Protein AF-A0A9Q1HG10-F1 (afdb_monomer_lite)

Foldseek 3Di:
DPPDDAFEFQAVDAPLLLLLVCVLVPHPADKGKDPQQPDDFDDDAHQWYPWADPSPDNDSVVTDTDRDDPDDSSRTTFMFGDPPPPVPDDDDDDDDDPVRTDRD

Structure (mmCIF, N/CA/C/O backbone):
data_AF-A0A9Q1HG10-F1
#
_entry.id   AF-A0A9Q1HG10-F1
#
loop_
_atom_site.group_PDB
_atom_site.id
_atom_site.type_symbol
_atom_site.label_atom_id
_atom_site.label_alt_id
_atom_site.label_comp_id
_atom_site.label_asym_id
_atom_site.label_entity_id
_atom_site.label_seq_id
_atom_site.pdbx_PDB_ins_code
_atom_site.Cartn_x
_atom_site.Cartn_y
_atom_site.Cartn_z
_atom_site.occupancy
_atom_site.B_iso_or_equiv
_atom_site.auth_seq_id
_atom_site.auth_comp_id
_atom_site.auth_asym_id
_atom_site.auth_atom_id
_atom_site.pdbx_PDB_model_num
ATOM 1 N N . MET A 1 1 ? 1.451 5.868 -14.345 1.00 57.09 1 MET A N 1
ATOM 2 C CA . MET A 1 1 ? 0.916 4.492 -14.390 1.00 57.09 1 MET A CA 1
ATOM 3 C C . MET A 1 1 ? 0.410 4.258 -15.800 1.00 57.09 1 MET A C 1
ATOM 5 O O . MET A 1 1 ? -0.628 4.794 -16.165 1.00 57.09 1 MET A O 1
ATOM 9 N N . ASP A 1 2 ? 1.169 3.532 -16.616 1.00 64.00 2 ASP A N 1
ATOM 10 C CA . ASP A 1 2 ? 0.958 3.460 -18.072 1.00 64.00 2 ASP A CA 1
ATOM 11 C C . ASP A 1 2 ? -0.098 2.415 -18.481 1.00 64.00 2 ASP A C 1
ATOM 13 O O . ASP A 1 2 ? 0.039 1.732 -19.490 1.00 64.00 2 ASP A O 1
ATOM 17 N N . GLY A 1 3 ? -1.147 2.255 -17.666 1.00 73.31 3 GLY A N 1
ATOM 18 C CA . GLY A 1 3 ? -2.228 1.290 -17.898 1.00 73.31 3 GLY A CA 1
ATOM 19 C C . GLY A 1 3 ? -1.886 -0.173 -17.582 1.00 73.31 3 GLY A C 1
ATOM 20 O O . GLY A 1 3 ? -2.707 -1.047 -17.846 1.00 73.31 3 GLY A O 1
ATOM 21 N N . TYR A 1 4 ? -0.711 -0.449 -17.010 1.00 78.00 4 TYR A N 1
ATOM 22 C CA . TYR A 1 4 ? -0.311 -1.784 -16.554 1.00 78.00 4 TYR A CA 1
ATOM 23 C C . TYR A 1 4 ? -0.576 -1.974 -15.059 1.00 78.00 4 TYR A C 1
ATOM 25 O O . TYR A 1 4 ? -0.291 -1.078 -14.261 1.00 78.00 4 TYR A O 1
ATOM 33 N N . TRP A 1 5 ? -1.038 -3.169 -14.686 1.00 82.50 5 TRP A N 1
ATOM 34 C CA . TRP A 1 5 ? -1.029 -3.636 -13.297 1.00 82.50 5 TRP A CA 1
ATOM 35 C C . TRP A 1 5 ? 0.405 -3.706 -12.760 1.00 82.50 5 TRP A C 1
ATOM 37 O O . TRP A 1 5 ? 1.344 -3.936 -13.525 1.00 82.50 5 TRP A O 1
ATOM 47 N N . GLY A 1 6 ? 0.573 -3.477 -11.462 1.00 87.94 6 GLY A N 1
ATOM 48 C CA . GLY A 1 6 ? 1.868 -3.494 -10.792 1.00 87.94 6 GLY A CA 1
ATOM 49 C C . GLY A 1 6 ? 1.717 -3.262 -9.297 1.00 87.94 6 GLY A C 1
ATOM 50 O O . GLY A 1 6 ? 0.669 -2.785 -8.871 1.00 87.94 6 GLY A O 1
ATOM 51 N N . THR A 1 7 ? 2.771 -3.569 -8.547 1.00 91.94 7 THR A N 1
ATOM 52 C CA . THR A 1 7 ? 2.716 -3.696 -7.091 1.00 91.94 7 THR A CA 1
ATOM 53 C C . THR A 1 7 ? 3.109 -2.427 -6.341 1.00 91.94 7 THR A C 1
ATOM 55 O O . THR A 1 7 ? 3.524 -1.420 -6.930 1.00 91.94 7 THR A O 1
ATOM 58 N N . ILE A 1 8 ? 2.962 -2.468 -5.017 1.00 92.94 8 ILE A N 1
ATOM 59 C CA . ILE A 1 8 ? 3.345 -1.403 -4.085 1.00 92.94 8 ILE A CA 1
ATOM 60 C C . ILE A 1 8 ? 4.457 -1.927 -3.179 1.00 92.94 8 ILE A C 1
ATOM 62 O O . ILE A 1 8 ? 4.383 -3.058 -2.714 1.00 92.94 8 ILE A O 1
ATOM 66 N N . CYS A 1 9 ? 5.464 -1.104 -2.905 1.00 94.56 9 CYS A N 1
ATOM 67 C CA . CYS A 1 9 ? 6.529 -1.431 -1.967 1.00 94.56 9 CYS A CA 1
ATOM 68 C C . CYS A 1 9 ? 6.090 -1.266 -0.502 1.00 94.56 9 CYS A C 1
ATOM 70 O O . CYS A 1 9 ? 5.345 -0.347 -0.163 1.00 94.56 9 CYS A O 1
ATOM 72 N N . ASP A 1 10 ? 6.608 -2.123 0.373 1.00 92.81 10 ASP A N 1
ATOM 73 C CA . ASP A 1 10 ? 6.332 -2.183 1.808 1.00 92.81 10 ASP A CA 1
ATOM 74 C C . ASP A 1 10 ? 6.991 -1.068 2.638 1.00 92.81 10 ASP A C 1
ATOM 76 O O . ASP A 1 10 ? 6.730 -0.943 3.838 1.00 92.81 10 ASP A O 1
ATOM 80 N N . GLU A 1 11 ? 7.810 -0.214 2.022 1.00 92.56 11 GLU A N 1
ATOM 81 C CA . GLU A 1 11 ? 8.373 0.963 2.679 1.00 92.56 11 GLU A CA 1
ATOM 82 C C . GLU A 1 11 ? 7.260 1.894 3.190 1.00 92.56 11 GLU A C 1
ATOM 84 O O . GLU A 1 11 ? 6.507 2.483 2.412 1.00 92.56 11 GLU A O 1
ATOM 89 N N . ASN A 1 12 ? 7.190 2.046 4.518 1.00 91.25 12 ASN A N 1
ATOM 90 C CA . ASN A 1 12 ? 6.139 2.744 5.278 1.00 91.25 12 ASN A CA 1
ATOM 91 C C . ASN A 1 12 ? 4.742 2.109 5.233 1.00 91.25 12 ASN A C 1
ATOM 93 O O . ASN A 1 12 ? 3.800 2.687 5.776 1.00 91.25 12 ASN A O 1
ATOM 97 N N . TRP A 1 13 ? 4.602 0.902 4.688 1.00 92.06 13 TRP A N 1
ATOM 98 C CA . TRP A 1 13 ? 3.328 0.198 4.659 1.00 92.06 13 TRP A CA 1
ATOM 99 C C . TRP A 1 13 ? 2.880 -0.218 6.065 1.00 92.06 13 TRP A C 1
ATOM 101 O O . TRP A 1 13 ? 3.483 -1.082 6.706 1.00 92.06 13 TRP A O 1
ATOM 111 N N . ASN A 1 14 ? 1.811 0.404 6.565 1.00 93.00 14 ASN A N 1
ATOM 112 C CA . ASN A 1 14 ? 1.255 0.108 7.880 1.00 93.00 14 ASN A CA 1
ATOM 113 C C . ASN A 1 14 ? -0.283 0.068 7.852 1.00 93.00 14 ASN A C 1
ATOM 115 O O . ASN A 1 14 ? -0.919 0.082 6.798 1.00 93.00 14 ASN A O 1
ATOM 119 N N . THR A 1 15 ? -0.903 -0.050 9.029 1.00 94.38 15 THR A N 1
ATOM 120 C CA . THR A 1 15 ? -2.360 -0.202 9.154 1.00 94.38 15 THR A CA 1
ATOM 121 C C . THR A 1 15 ? -3.138 0.999 8.618 1.00 94.38 15 THR A C 1
ATOM 123 O O . THR A 1 15 ? -4.302 0.845 8.262 1.00 94.38 15 THR A O 1
ATOM 126 N N . THR A 1 16 ? -2.519 2.180 8.551 1.00 96.00 16 THR A N 1
ATOM 127 C CA . THR A 1 16 ? -3.141 3.401 8.024 1.00 96.00 16 THR A CA 1
ATOM 128 C C . THR A 1 16 ? -3.353 3.290 6.515 1.00 96.00 16 THR A C 1
ATOM 130 O O . THR A 1 16 ? -4.483 3.416 6.047 1.00 96.00 16 THR A O 1
ATOM 133 N N . GLU A 1 17 ? -2.297 2.980 5.761 1.00 94.19 17 GLU A N 1
ATOM 134 C CA . GLU A 1 17 ? -2.333 2.801 4.304 1.00 94.19 17 GLU A CA 1
ATOM 135 C C . GLU A 1 17 ? -3.190 1.590 3.924 1.00 94.19 17 GLU A C 1
ATOM 137 O O . GLU A 1 17 ? -4.072 1.688 3.067 1.00 94.19 17 GLU A O 1
ATOM 142 N N . ALA A 1 18 ? -2.994 0.468 4.622 1.00 91.38 18 ALA A N 1
ATOM 143 C CA . ALA A 1 18 ? -3.783 -0.741 4.422 1.00 91.38 18 ALA A CA 1
ATOM 144 C C . ALA A 1 18 ? -5.284 -0.493 4.660 1.00 91.38 18 ALA A C 1
ATOM 146 O O . ALA A 1 18 ? -6.118 -0.967 3.891 1.00 91.38 18 ALA A O 1
ATOM 147 N N . GLY A 1 19 ? -5.637 0.311 5.669 1.00 92.75 19 GLY A N 1
ATOM 148 C CA . GLY A 1 19 ? -7.025 0.670 5.957 1.00 92.75 19 GLY A CA 1
ATOM 149 C C . GLY A 1 19 ? -7.686 1.498 4.853 1.00 92.75 19 GLY A C 1
ATOM 150 O O . GLY A 1 19 ? -8.865 1.291 4.561 1.00 92.75 19 GLY A O 1
ATOM 151 N N . VAL A 1 20 ? -6.940 2.400 4.201 1.00 94.06 20 VAL A N 1
ATOM 152 C CA . VAL A 1 20 ? -7.437 3.146 3.031 1.00 94.06 20 VAL A CA 1
ATOM 153 C C . VAL A 1 20 ? -7.744 2.190 1.879 1.00 94.06 20 VAL A C 1
ATOM 155 O O . VAL A 1 20 ? -8.825 2.288 1.296 1.00 94.06 20 VAL A O 1
ATOM 158 N N . VAL A 1 21 ? -6.854 1.232 1.590 1.00 90.06 21 VAL A N 1
ATOM 159 C CA . VAL A 1 21 ? -7.102 0.212 0.556 1.00 90.06 21 VAL A CA 1
ATOM 160 C C . VAL A 1 21 ? -8.319 -0.638 0.896 1.00 90.06 21 VAL A C 1
ATOM 162 O O . VAL A 1 21 ? -9.211 -0.776 0.061 1.00 90.06 21 VAL A O 1
ATOM 165 N N . CYS A 1 22 ? -8.391 -1.183 2.114 1.00 88.75 22 CYS A N 1
ATOM 166 C CA . CYS A 1 22 ? -9.518 -2.012 2.539 1.00 88.75 22 CYS A CA 1
ATOM 167 C C . CYS A 1 22 ? -10.847 -1.269 2.374 1.00 88.75 22 CYS A C 1
ATOM 169 O O . CYS A 1 22 ? -11.775 -1.800 1.764 1.00 88.75 22 CYS A O 1
ATOM 171 N N . ARG A 1 23 ? -10.914 -0.008 2.819 1.00 89.94 23 ARG A N 1
ATOM 172 C CA . ARG A 1 23 ? -12.110 0.825 2.662 1.00 89.94 23 ARG A CA 1
ATOM 173 C C . ARG A 1 23 ? -12.434 1.109 1.196 1.00 89.94 23 ARG A C 1
ATOM 175 O O . ARG A 1 23 ? -13.604 1.049 0.825 1.00 89.94 23 ARG A O 1
ATOM 182 N N . GLN A 1 24 ? -11.435 1.396 0.360 1.00 86.75 24 GLN A N 1
ATOM 183 C CA . GLN A 1 24 ? -11.636 1.613 -1.078 1.00 86.75 24 GLN A CA 1
ATOM 184 C C . GLN A 1 24 ? -12.199 0.365 -1.775 1.00 86.75 24 GLN A C 1
ATOM 186 O O . GLN A 1 24 ? -13.009 0.491 -2.692 1.00 86.75 24 GLN A O 1
ATOM 191 N N . LEU A 1 25 ? -11.798 -0.829 -1.334 1.00 85.06 25 LEU A N 1
ATOM 192 C CA . LEU A 1 25 ? -12.313 -2.108 -1.831 1.00 85.06 25 LEU A CA 1
ATOM 193 C C . LEU A 1 25 ? -13.673 -2.498 -1.220 1.00 85.06 25 LEU A C 1
ATOM 195 O O . LEU A 1 25 ? -14.263 -3.492 -1.636 1.00 85.06 25 LEU A O 1
ATOM 199 N N . GLY A 1 26 ? -14.196 -1.711 -0.274 1.00 85.25 26 GLY A N 1
ATOM 200 C CA . GLY A 1 26 ? -15.491 -1.942 0.366 1.00 85.25 26 GLY A CA 1
ATOM 201 C C . GLY A 1 26 ? -15.455 -2.891 1.566 1.00 85.25 26 GLY A C 1
ATOM 202 O O . GLY A 1 26 ? -16.513 -3.347 1.992 1.00 85.25 26 GLY A O 1
ATOM 203 N N . PHE A 1 27 ? -14.276 -3.182 2.123 1.00 83.25 27 PHE A N 1
ATOM 204 C CA . PHE A 1 27 ? -14.143 -3.962 3.353 1.00 83.25 27 PHE A CA 1
ATOM 205 C C . PHE A 1 27 ? -14.327 -3.075 4.588 1.00 83.25 27 PHE A C 1
ATOM 207 O O . PHE A 1 27 ? -13.655 -2.054 4.747 1.00 83.25 27 PHE A O 1
ATOM 214 N N . ASP A 1 28 ? -15.222 -3.495 5.477 1.00 79.31 28 ASP A N 1
ATOM 215 C CA . ASP A 1 28 ? -15.599 -2.815 6.721 1.00 79.31 28 ASP A CA 1
ATOM 216 C C . ASP A 1 28 ? -15.254 -3.621 7.992 1.00 79.31 28 ASP A C 1
ATOM 218 O O . ASP A 1 28 ? -15.514 -3.166 9.108 1.00 79.31 28 ASP A O 1
ATOM 222 N N . GLY A 1 29 ? -14.650 -4.804 7.832 1.00 81.38 29 GLY A N 1
ATOM 223 C CA . GLY A 1 29 ? -14.243 -5.701 8.915 1.00 81.38 29 GLY A CA 1
ATOM 224 C C . GLY A 1 29 ? -12.801 -5.519 9.405 1.00 81.38 29 GLY A C 1
ATOM 225 O O . GLY A 1 29 ? -12.081 -4.602 9.009 1.00 81.38 29 GLY A O 1
ATOM 226 N N . GLU A 1 30 ? -12.367 -6.431 10.280 1.00 85.19 30 GLU A N 1
ATOM 227 C CA . GLU A 1 30 ? -10.975 -6.485 10.737 1.00 85.19 30 GLU A CA 1
ATOM 228 C C . GLU A 1 30 ? -10.023 -6.876 9.598 1.00 85.19 30 GLU A C 1
ATOM 230 O O . GLU A 1 30 ? -10.302 -7.771 8.792 1.00 85.19 30 GLU A O 1
ATOM 235 N N . PHE A 1 31 ? -8.865 -6.222 9.577 1.00 87.19 31 PHE A N 1
ATOM 236 C CA . PHE A 1 31 ? -7.779 -6.489 8.645 1.00 87.19 31 PHE A CA 1
ATOM 237 C C . PHE A 1 31 ? -6.435 -6.422 9.370 1.00 87.19 31 PHE A C 1
ATOM 239 O O . PHE A 1 31 ? -6.312 -5.859 10.462 1.00 87.19 31 PHE A O 1
ATOM 246 N N . ARG A 1 32 ? -5.403 -6.983 8.744 1.00 89.75 32 ARG A N 1
ATOM 247 C CA . ARG A 1 32 ? -4.026 -6.939 9.234 1.00 89.75 32 ARG A CA 1
ATOM 248 C C . ARG A 1 32 ? -3.052 -6.708 8.091 1.00 89.75 32 ARG A C 1
ATOM 250 O O . ARG A 1 32 ? -3.233 -7.204 6.983 1.00 89.75 32 ARG A O 1
ATOM 257 N N . VAL A 1 33 ? -1.981 -5.986 8.390 1.00 89.62 33 VAL A N 1
ATOM 258 C CA . VAL A 1 33 ? -0.835 -5.869 7.487 1.00 89.62 33 VAL A CA 1
ATOM 259 C C . VAL A 1 33 ? -0.088 -7.199 7.473 1.00 89.62 33 VAL A C 1
ATOM 261 O O . VAL A 1 33 ? 0.163 -7.788 8.529 1.00 89.62 33 VAL A O 1
ATOM 264 N N . LEU A 1 34 ? 0.257 -7.677 6.282 1.00 86.75 34 LEU A N 1
ATOM 265 C CA . LEU A 1 34 ? 1.069 -8.876 6.129 1.00 86.75 34 LEU A CA 1
ATOM 266 C C . LEU A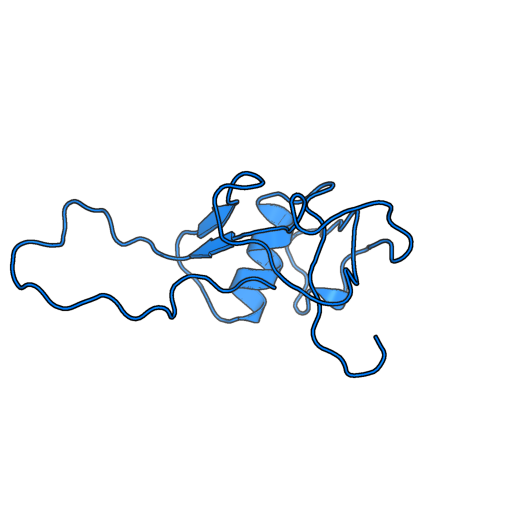 1 34 ? 2.553 -8.516 6.253 1.00 86.75 34 LEU A C 1
ATOM 268 O O . LEU A 1 34 ? 2.992 -7.556 5.619 1.00 86.75 34 LEU A O 1
ATOM 272 N N . PRO A 1 35 ? 3.348 -9.270 7.034 1.00 83.06 35 PRO A N 1
ATOM 273 C CA . PRO A 1 35 ? 4.787 -9.064 7.054 1.00 83.06 35 PRO A CA 1
ATOM 274 C C . PRO A 1 35 ? 5.396 -9.347 5.677 1.00 83.06 35 PRO A C 1
ATOM 276 O O . PRO A 1 35 ? 4.978 -10.268 4.968 1.00 83.06 35 PRO A O 1
ATOM 279 N N . THR A 1 36 ? 6.424 -8.586 5.332 1.00 83.62 36 THR A N 1
ATOM 280 C CA . THR A 1 36 ? 7.213 -8.730 4.108 1.00 83.62 36 THR A CA 1
ATOM 281 C C . THR A 1 36 ? 7.636 -10.178 3.866 1.00 83.62 36 THR A C 1
ATOM 283 O O . THR A 1 36 ? 8.141 -10.848 4.771 1.00 83.62 36 THR A O 1
ATOM 286 N N . GLY A 1 37 ? 7.430 -10.677 2.646 1.00 79.31 37 GLY A N 1
ATOM 287 C CA . GLY A 1 37 ? 7.822 -12.034 2.250 1.00 79.31 37 GLY A CA 1
ATOM 288 C C . GLY A 1 37 ? 6.977 -13.171 2.845 1.00 79.31 37 GLY A C 1
ATOM 289 O O . GLY A 1 37 ? 7.356 -14.333 2.714 1.00 79.31 37 GLY A O 1
ATOM 290 N N . THR A 1 38 ? 5.846 -12.879 3.504 1.00 81.69 38 THR A N 1
ATOM 291 C CA . THR A 1 38 ? 4.925 -13.922 4.016 1.00 81.69 38 THR A CA 1
ATOM 292 C C . THR A 1 38 ? 3.890 -14.393 2.999 1.00 81.69 38 THR A C 1
ATOM 294 O O . THR A 1 38 ? 3.233 -15.411 3.215 1.00 81.69 38 THR A O 1
ATOM 297 N N . PHE A 1 39 ? 3.757 -13.677 1.888 1.00 80.62 39 PHE A N 1
ATOM 298 C CA . PHE A 1 39 ? 2.872 -13.998 0.778 1.00 80.62 39 PHE A CA 1
ATOM 299 C C . PHE A 1 39 ? 3.678 -14.103 -0.516 1.00 80.62 39 PHE A C 1
ATOM 301 O O . PHE A 1 39 ? 4.854 -13.740 -0.576 1.00 80.62 39 PHE A O 1
ATOM 308 N N . LYS A 1 40 ? 3.049 -14.665 -1.550 1.00 84.50 40 LYS A N 1
ATOM 309 C CA . LYS A 1 40 ? 3.690 -14.832 -2.850 1.00 84.50 40 LYS A CA 1
ATOM 310 C C . LYS A 1 40 ? 4.010 -13.462 -3.448 1.00 84.50 40 LYS A C 1
ATOM 312 O O . LYS A 1 40 ? 3.116 -12.635 -3.592 1.00 84.50 40 LYS A O 1
ATOM 317 N N . GLU A 1 41 ? 5.269 -13.286 -3.827 1.00 87.31 41 GLU A N 1
ATOM 318 C CA . GLU A 1 41 ? 5.758 -12.113 -4.547 1.00 87.31 41 GLU A CA 1
ATOM 319 C C . GLU A 1 41 ? 4.934 -11.854 -5.816 1.00 87.31 41 GLU A C 1
ATOM 321 O O . GLU A 1 41 ? 4.552 -12.790 -6.536 1.00 87.31 41 GLU A O 1
ATOM 326 N N . GLY A 1 42 ? 4.661 -10.580 -6.081 1.00 86.75 42 GLY A N 1
ATOM 327 C CA . GLY A 1 42 ? 4.024 -10.137 -7.304 1.00 86.75 42 GLY A CA 1
ATOM 328 C C . GLY A 1 42 ? 4.977 -10.172 -8.497 1.00 86.75 42 GLY A C 1
ATOM 329 O O . GLY A 1 42 ? 6.050 -10.779 -8.488 1.00 86.75 42 GLY A O 1
ATOM 330 N N . SER A 1 43 ? 4.545 -9.547 -9.586 1.00 87.25 43 SER A N 1
ATOM 331 C CA . SER A 1 43 ? 5.337 -9.452 -10.811 1.00 87.25 43 SER A CA 1
ATOM 332 C C . SER A 1 43 ? 4.990 -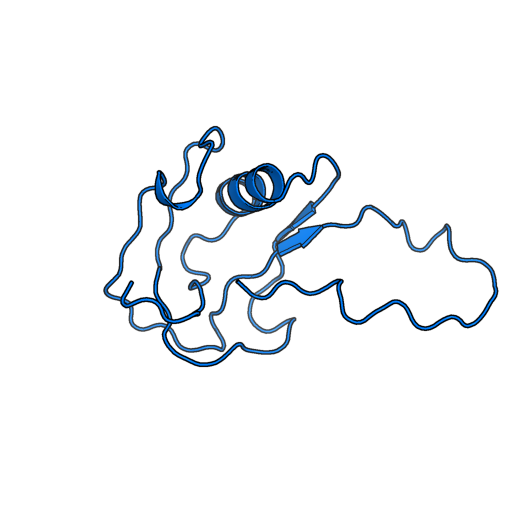8.182 -11.575 1.00 87.25 43 SER A C 1
ATOM 334 O O . SER A 1 43 ? 3.863 -7.699 -11.484 1.00 87.25 43 SER A O 1
ATOM 336 N N . GLY A 1 44 ? 5.929 -7.689 -12.382 1.00 88.94 44 GLY A N 1
ATOM 337 C CA . GLY A 1 44 ? 5.732 -6.496 -13.201 1.00 88.94 44 GLY A CA 1
ATOM 338 C C . GLY A 1 44 ? 6.357 -5.251 -12.563 1.00 88.94 44 GLY A C 1
ATOM 339 O O . GLY A 1 44 ? 7.355 -5.364 -11.858 1.00 88.94 44 GLY A O 1
ATOM 340 N N . PRO A 1 45 ? 5.856 -4.045 -12.868 1.00 87.62 45 PRO A N 1
ATOM 341 C CA . PRO A 1 45 ? 6.378 -2.824 -12.265 1.00 87.62 45 PRO A CA 1
ATOM 342 C C . PRO A 1 45 ? 5.972 -2.711 -10.789 1.00 87.62 45 PRO A C 1
ATOM 344 O O . PRO A 1 45 ? 4.859 -3.075 -10.427 1.00 87.62 45 PRO A O 1
ATOM 347 N N . ILE A 1 46 ? 6.848 -2.134 -9.966 1.00 89.81 46 ILE A N 1
ATOM 348 C CA . ILE A 1 46 ? 6.514 -1.648 -8.620 1.00 89.81 46 ILE A CA 1
ATOM 349 C C . ILE A 1 46 ? 6.223 -0.154 -8.762 1.00 89.81 46 ILE A C 1
ATOM 351 O O . ILE A 1 46 ? 7.142 0.644 -8.962 1.00 89.81 46 ILE A O 1
ATOM 355 N N . HIS A 1 47 ? 4.946 0.225 -8.745 1.00 90.88 47 HIS A N 1
ATOM 356 C CA . HIS A 1 47 ? 4.520 1.581 -9.109 1.00 90.88 47 HIS A CA 1
ATOM 357 C C . HIS A 1 47 ? 4.747 2.601 -8.000 1.00 90.88 47 HIS A C 1
ATOM 359 O O . HIS A 1 47 ? 5.039 3.759 -8.297 1.00 90.88 47 HIS A O 1
ATOM 365 N N . LEU A 1 48 ? 4.560 2.186 -6.748 1.00 92.62 48 LEU A N 1
ATOM 366 C CA . LEU A 1 48 ? 4.490 3.079 -5.594 1.00 92.62 48 LEU A CA 1
ATOM 367 C C . LEU A 1 48 ? 5.408 2.593 -4.469 1.00 92.62 48 LEU A C 1
ATOM 369 O O . LEU A 1 48 ? 5.514 1.392 -4.228 1.00 92.62 48 LEU A O 1
ATOM 373 N N . SER A 1 49 ? 6.023 3.524 -3.749 1.00 93.88 49 SER A N 1
ATOM 374 C CA . SER A 1 49 ? 6.725 3.293 -2.481 1.00 93.88 49 SER A CA 1
ATOM 375 C C . SER A 1 49 ? 6.493 4.457 -1.522 1.00 93.88 49 SER A C 1
ATOM 377 O O . SER A 1 49 ? 5.927 5.482 -1.916 1.00 93.88 49 SER A O 1
ATOM 379 N N . GLN A 1 50 ? 6.934 4.299 -0.267 1.00 94.56 50 GLN A N 1
ATOM 380 C CA . GLN A 1 50 ? 6.847 5.330 0.771 1.00 94.56 50 GLN A CA 1
ATOM 381 C C . GLN A 1 50 ? 5.462 5.990 0.808 1.00 94.56 50 GLN A C 1
ATOM 383 O O . GLN A 1 50 ? 5.332 7.216 0.761 1.00 94.56 50 GLN A O 1
ATOM 388 N N . VAL A 1 51 ? 4.415 5.163 0.816 1.00 93.88 51 VAL A N 1
ATOM 389 C CA . VAL A 1 51 ? 3.043 5.664 0.815 1.00 93.88 51 VAL A CA 1
ATOM 390 C C . VAL A 1 51 ? 2.713 6.206 2.202 1.00 93.88 51 VAL A C 1
ATOM 392 O O . VAL A 1 51 ? 2.963 5.551 3.209 1.00 93.88 51 VAL A O 1
ATOM 395 N N . TYR A 1 52 ? 2.152 7.409 2.236 1.00 96.56 52 TYR A N 1
ATOM 396 C CA . TYR A 1 52 ? 1.729 8.110 3.438 1.00 96.56 52 TYR A CA 1
ATOM 397 C C . TYR A 1 52 ? 0.286 8.576 3.285 1.00 96.56 52 TYR A C 1
ATOM 399 O O . TYR A 1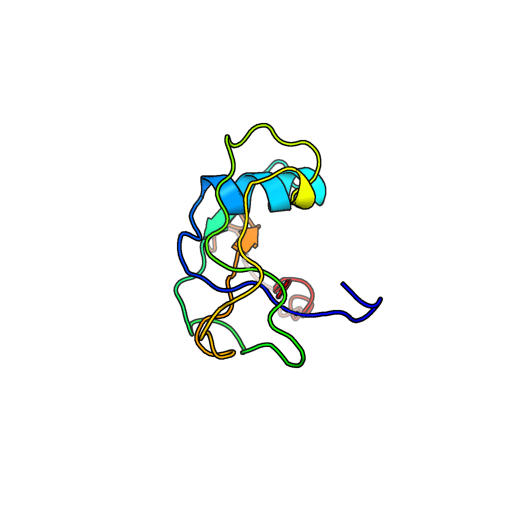 52 ? -0.005 9.534 2.555 1.00 96.56 52 TYR A O 1
ATOM 407 N N . CYS A 1 53 ? -0.602 7.915 4.014 1.00 95.81 53 CYS A N 1
ATOM 408 C CA . CYS A 1 53 ? -2.008 8.262 4.124 1.00 95.81 53 CYS A CA 1
ATOM 409 C C . CYS A 1 53 ? -2.298 8.957 5.467 1.00 95.81 53 CYS A C 1
ATOM 411 O O . CYS A 1 53 ? -1.638 8.731 6.480 1.00 95.81 53 CYS A O 1
ATOM 413 N N . ASN A 1 54 ? -3.336 9.788 5.497 1.00 97.00 54 ASN A N 1
ATOM 414 C CA . ASN A 1 54 ? -3.946 10.309 6.721 1.00 97.00 54 ASN A CA 1
ATOM 415 C C . ASN A 1 54 ? -4.938 9.299 7.324 1.00 97.00 54 ASN A C 1
ATOM 417 O O . ASN A 1 54 ? -5.324 9.425 8.486 1.00 97.00 54 ASN A O 1
ATOM 421 N N . GLY A 1 55 ? -5.372 8.315 6.530 1.00 94.81 55 GLY A N 1
ATOM 422 C CA . GLY A 1 55 ? -6.268 7.231 6.924 1.00 94.81 55 GLY A CA 1
ATOM 423 C C . GLY A 1 55 ? -7.735 7.478 6.574 1.00 94.81 55 GLY A C 1
ATOM 424 O O . GLY A 1 55 ? -8.566 6.588 6.766 1.00 94.81 55 GLY A O 1
ATOM 425 N N . ASN A 1 56 ? -8.082 8.647 6.030 1.00 95.56 56 ASN A N 1
ATOM 426 C CA . ASN A 1 56 ? -9.450 9.050 5.677 1.00 95.56 56 ASN A CA 1
ATOM 427 C C . ASN A 1 56 ? -9.660 9.282 4.171 1.00 95.56 56 ASN A C 1
ATOM 429 O O . ASN A 1 56 ? -10.762 9.645 3.765 1.00 95.56 56 ASN A O 1
ATOM 433 N N . GLU A 1 57 ? -8.634 9.036 3.359 1.00 96.31 57 GLU A N 1
ATOM 434 C CA . GLU A 1 57 ? -8.689 9.114 1.903 1.00 96.31 57 GLU A CA 1
ATOM 435 C C . GLU A 1 57 ? -9.777 8.192 1.342 1.00 96.31 57 GLU A C 1
ATOM 437 O O . GLU A 1 57 ? -9.989 7.073 1.825 1.00 96.31 57 GLU A O 1
ATOM 442 N N . THR A 1 58 ? -10.485 8.657 0.317 1.00 90.44 58 THR A N 1
ATOM 443 C CA . THR A 1 58 ? -11.510 7.835 -0.352 1.00 90.44 58 THR A CA 1
ATOM 444 C C . THR A 1 58 ? -10.922 7.013 -1.488 1.00 90.44 58 THR A C 1
ATOM 446 O O . THR A 1 58 ? -11.476 5.980 -1.861 1.00 90.44 58 THR A O 1
ATOM 449 N N . ASN A 1 59 ? -9.777 7.456 -2.003 1.00 88.06 59 ASN A N 1
ATOM 450 C CA . ASN A 1 59 ? -8.996 6.771 -3.011 1.00 88.06 59 ASN A CA 1
ATOM 451 C C . ASN A 1 59 ? -7.533 6.722 -2.559 1.00 88.06 59 ASN A C 1
ATOM 453 O O . ASN A 1 59 ? -6.956 7.730 -2.174 1.00 88.06 59 ASN A O 1
ATOM 457 N N . PHE A 1 60 ? -6.918 5.551 -2.636 1.00 88.94 60 PHE A N 1
ATOM 458 C CA . PHE A 1 60 ? -5.539 5.290 -2.250 1.00 88.94 60 PHE A CA 1
ATOM 459 C C . PHE A 1 60 ? -4.528 6.176 -2.991 1.00 88.94 60 PHE A C 1
ATOM 461 O O . PHE A 1 60 ? -3.506 6.557 -2.429 1.00 88.94 60 PHE A O 1
ATOM 468 N N . LEU A 1 61 ? -4.836 6.589 -4.225 1.00 90.31 61 LEU A N 1
ATOM 469 C CA . LEU A 1 61 ? -4.004 7.519 -4.995 1.00 90.31 61 LEU A CA 1
ATOM 470 C C . LEU A 1 61 ? -4.087 8.979 -4.505 1.00 90.31 61 LEU A C 1
ATOM 472 O O . LEU A 1 61 ? -3.380 9.828 -5.045 1.00 90.31 61 LEU A O 1
ATOM 476 N N . GLU A 1 62 ? -4.929 9.289 -3.513 1.00 94.12 62 GLU A N 1
ATOM 477 C CA . GLU A 1 62 ? -4.941 10.584 -2.810 1.00 94.12 62 GLU A CA 1
ATOM 478 C C . GLU A 1 62 ? -3.861 10.662 -1.720 1.00 94.12 62 GLU A C 1
ATOM 480 O O . GLU A 1 62 ? -3.496 11.762 -1.295 1.00 94.12 62 GLU A O 1
ATOM 485 N N . CYS A 1 63 ? -3.330 9.517 -1.279 1.00 94.25 63 CYS A N 1
ATOM 486 C CA . CYS A 1 63 ? -2.205 9.477 -0.356 1.00 94.25 63 CYS A CA 1
ATOM 487 C C . CYS A 1 63 ? -0.948 10.055 -1.018 1.00 94.25 63 CYS A C 1
ATOM 489 O O . CYS A 1 63 ? -0.804 10.074 -2.243 1.00 94.25 63 CYS A O 1
ATOM 491 N N . LYS A 1 64 ? 0.003 10.524 -0.208 1.00 97.31 64 LYS A N 1
ATOM 492 C CA . LYS A 1 64 ? 1.326 10.888 -0.727 1.00 97.31 64 LYS A CA 1
ATOM 493 C C . LYS A 1 64 ? 2.108 9.612 -1.001 1.00 97.31 64 LYS A C 1
ATOM 495 O O . LYS A 1 64 ? 2.009 8.668 -0.230 1.00 97.31 64 LYS A O 1
ATOM 500 N N . TYR A 1 65 ? 2.890 9.588 -2.070 1.00 95.12 65 TYR A N 1
ATOM 501 C CA . TYR A 1 65 ? 3.706 8.435 -2.432 1.00 95.12 65 TYR A CA 1
ATOM 502 C C . TYR A 1 65 ? 4.905 8.866 -3.267 1.00 95.12 65 TYR A C 1
ATOM 504 O O . TYR A 1 65 ? 4.918 9.943 -3.872 1.00 95.12 65 TYR A O 1
ATOM 512 N N . GLU A 1 66 ? 5.887 7.982 -3.342 1.00 94.56 66 GLU A N 1
ATOM 513 C CA . GLU A 1 66 ? 6.999 8.073 -4.270 1.00 94.56 66 GLU A CA 1
ATOM 514 C C . GLU A 1 66 ? 6.830 7.056 -5.402 1.00 94.56 66 GLU A C 1
ATOM 516 O O . GLU A 1 66 ? 6.213 6.005 -5.246 1.00 94.56 66 GLU A O 1
ATOM 521 N N . THR A 1 67 ? 7.358 7.391 -6.578 1.00 91.69 67 THR A N 1
ATOM 522 C CA . THR A 1 67 ? 7.375 6.499 -7.756 1.00 91.69 67 THR A CA 1
ATOM 523 C C . THR A 1 67 ? 8.786 6.047 -8.115 1.00 91.69 67 THR A C 1
ATOM 525 O O . THR A 1 67 ? 8.965 5.102 -8.875 1.00 91.69 67 THR A O 1
ATOM 528 N N . ASN A 1 68 ? 9.801 6.709 -7.556 1.00 92.19 68 ASN A N 1
ATOM 529 C CA . ASN A 1 68 ? 11.192 6.316 -7.691 1.00 92.19 68 ASN A CA 1
ATOM 530 C C . ASN A 1 68 ? 11.581 5.504 -6.458 1.00 92.19 68 ASN A C 1
ATOM 532 O O . ASN A 1 68 ? 11.729 6.065 -5.379 1.00 92.19 68 ASN A O 1
ATOM 536 N N . ASN A 1 69 ? 11.733 4.197 -6.627 1.00 88.44 69 ASN A N 1
ATOM 537 C CA . ASN A 1 69 ? 12.046 3.272 -5.548 1.00 88.44 69 ASN A CA 1
ATOM 538 C C . ASN A 1 69 ? 13.131 2.286 -5.989 1.00 88.44 69 ASN A C 1
ATOM 540 O O . ASN A 1 69 ? 13.353 2.074 -7.181 1.00 88.44 69 ASN A O 1
ATOM 544 N N . ASN A 1 70 ? 13.826 1.695 -5.024 1.00 93.19 70 ASN A N 1
ATOM 545 C CA . ASN A 1 70 ? 14.809 0.631 -5.234 1.00 93.19 70 ASN A CA 1
ATOM 546 C C . ASN A 1 70 ? 14.278 -0.728 -4.745 1.00 93.19 70 ASN A C 1
ATOM 548 O O . ASN A 1 70 ? 15.068 -1.621 -4.428 1.00 93.19 70 ASN A O 1
ATOM 552 N N . CYS A 1 71 ? 12.954 -0.866 -4.657 1.00 93.38 71 CYS A N 1
ATOM 553 C CA . CYS A 1 71 ? 12.313 -2.062 -4.147 1.00 93.38 71 CYS A CA 1
ATOM 554 C C . CYS A 1 71 ? 12.407 -3.221 -5.147 1.00 93.38 71 CYS A C 1
ATOM 556 O O . CYS A 1 71 ? 12.596 -3.051 -6.355 1.00 93.38 71 CYS A O 1
ATOM 558 N N . HIS A 1 72 ? 12.267 -4.431 -4.619 1.00 93.75 72 HIS A N 1
ATOM 559 C CA . HIS A 1 72 ? 12.128 -5.666 -5.386 1.00 93.75 72 HIS A CA 1
ATOM 560 C C . HIS A 1 72 ? 10.843 -6.373 -4.947 1.00 93.75 72 HIS A C 1
ATOM 562 O O . HIS A 1 72 ? 10.325 -6.046 -3.893 1.00 93.75 72 HIS A O 1
ATOM 568 N N . HIS A 1 73 ? 10.342 -7.372 -5.678 1.00 92.06 73 HIS A N 1
ATOM 569 C CA . HIS A 1 73 ? 9.059 -8.005 -5.315 1.00 92.06 73 HIS A CA 1
ATOM 570 C C . HIS A 1 73 ? 9.045 -8.717 -3.954 1.00 92.06 73 HIS A C 1
ATOM 572 O O . HIS A 1 73 ? 7.998 -8.864 -3.333 1.00 92.06 73 HIS A O 1
ATOM 578 N N . ARG A 1 74 ? 10.214 -9.052 -3.399 1.00 91.81 74 ARG A N 1
ATOM 579 C CA . ARG A 1 74 ? 10.329 -9.462 -1.988 1.00 91.81 74 ARG A CA 1
ATOM 580 C C . ARG A 1 74 ? 9.861 -8.390 -0.991 1.00 91.81 74 ARG A C 1
ATOM 582 O O . ARG A 1 74 ? 9.664 -8.717 0.170 1.00 91.81 74 ARG A O 1
ATOM 589 N N . ASN A 1 75 ? 9.779 -7.135 -1.431 1.00 93.44 75 ASN A N 1
ATOM 590 C CA . ASN A 1 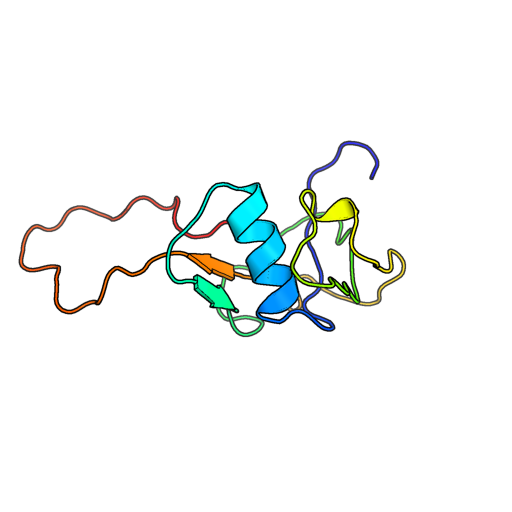75 ? 9.334 -5.943 -0.713 1.00 93.44 75 ASN A CA 1
ATOM 591 C C . ASN A 1 75 ? 7.902 -5.556 -1.093 1.00 93.44 75 ASN A C 1
ATOM 593 O O . ASN A 1 75 ? 7.502 -4.430 -0.826 1.00 93.44 75 ASN A O 1
ATOM 597 N N . ASP A 1 76 ? 7.140 -6.421 -1.762 1.00 91.44 76 ASP A N 1
ATOM 598 C CA . ASP A 1 76 ? 5.747 -6.099 -2.044 1.00 91.44 76 ASP A CA 1
ATOM 599 C C . ASP A 1 76 ? 4.977 -5.925 -0.722 1.00 91.44 76 ASP A C 1
ATOM 601 O O . ASP A 1 76 ? 5.207 -6.630 0.267 1.00 91.44 76 ASP A O 1
ATOM 605 N N . ALA A 1 77 ? 4.069 -4.957 -0.708 1.00 93.38 77 ALA A N 1
ATOM 606 C CA . ALA A 1 77 ? 3.170 -4.655 0.389 1.00 93.38 77 ALA A CA 1
ATOM 607 C C . ALA A 1 77 ? 1.941 -5.571 0.350 1.00 93.38 77 ALA A C 1
ATOM 609 O O . ALA A 1 77 ? 1.388 -5.851 -0.713 1.00 93.38 77 ALA A O 1
ATOM 610 N N . GLY A 1 78 ? 1.489 -6.027 1.520 1.00 89.25 78 GLY A N 1
ATOM 611 C CA . GLY A 1 78 ? 0.351 -6.939 1.626 1.00 89.25 78 GLY A CA 1
ATOM 612 C C . GLY A 1 78 ? -0.618 -6.563 2.739 1.00 89.25 78 GLY A C 1
ATOM 613 O O . GLY A 1 78 ? -0.221 -6.083 3.807 1.00 89.25 78 GLY A O 1
ATOM 614 N N . VAL A 1 79 ? -1.901 -6.821 2.501 1.00 87.81 79 VAL A N 1
ATOM 615 C CA . VAL A 1 79 ? -2.975 -6.719 3.492 1.00 87.81 79 VAL A CA 1
ATOM 616 C C . VAL A 1 79 ? -3.850 -7.964 3.415 1.00 87.81 79 VAL A C 1
ATOM 618 O O . VAL A 1 79 ? -4.130 -8.473 2.335 1.00 87.81 79 VAL A O 1
ATOM 621 N N . ASP A 1 80 ? -4.259 -8.451 4.577 1.00 86.00 80 ASP A N 1
ATOM 622 C CA . ASP A 1 80 ? -5.193 -9.559 4.736 1.00 86.00 80 ASP A CA 1
ATOM 623 C C . ASP A 1 80 ? -6.447 -9.030 5.434 1.00 86.00 80 ASP A C 1
ATOM 625 O O . ASP A 1 80 ? -6.358 -8.384 6.482 1.00 86.00 80 ASP A O 1
ATOM 629 N N . TYR A 1 81 ? -7.604 -9.262 4.825 1.00 77.94 81 TYR A N 1
ATOM 630 C CA . TYR A 1 81 ? -8.913 -8.845 5.311 1.00 77.94 81 TYR A CA 1
ATOM 631 C C . TYR A 1 81 ? -9.744 -10.108 5.543 1.00 77.94 81 TYR A C 1
ATOM 633 O O . TYR A 1 81 ? -9.990 -10.891 4.631 1.00 77.94 81 TYR A O 1
ATOM 641 N N . GLY A 1 82 ? -10.155 -10.355 6.786 1.00 65.75 82 GLY A N 1
ATOM 642 C CA . GLY A 1 82 ? -10.761 -11.644 7.105 1.00 65.75 82 GLY A CA 1
ATOM 643 C C . GLY A 1 82 ? -10.764 -11.968 8.586 1.00 65.75 82 GLY A C 1
ATOM 644 O O . GLY A 1 82 ? -9.922 -12.710 9.080 1.00 65.75 82 GLY A O 1
ATOM 645 N N . GLY A 1 83 ? -11.786 -11.490 9.292 1.00 47.06 83 GLY A N 1
ATOM 646 C CA . GLY A 1 83 ? -12.139 -11.942 10.638 1.00 47.06 83 GLY A CA 1
ATOM 647 C C . GLY A 1 83 ? -12.775 -13.339 10.673 1.00 47.06 83 GLY A C 1
ATOM 648 O O . GLY A 1 83 ? -13.755 -13.541 11.387 1.00 47.06 83 GLY A O 1
ATOM 649 N N . LEU A 1 84 ? -12.259 -14.325 9.933 1.00 44.56 84 LEU A N 1
ATOM 650 C CA . LEU A 1 84 ? -12.572 -15.719 10.251 1.00 44.56 84 LEU A CA 1
ATOM 651 C C . LEU A 1 84 ? -11.621 -16.162 11.362 1.00 44.56 84 LEU A C 1
ATOM 653 O O . LEU A 1 84 ? -10.538 -16.686 11.114 1.00 44.56 84 LEU A O 1
ATOM 657 N N . SER A 1 85 ? -12.043 -15.951 12.614 1.00 36.44 85 SER A N 1
ATOM 658 C CA . SER A 1 85 ? -11.445 -16.650 13.752 1.00 36.44 85 SER A CA 1
ATOM 659 C C . SER A 1 85 ? -11.414 -18.143 13.422 1.00 36.44 85 SER A C 1
ATOM 661 O O . SER A 1 85 ? -12.469 -18.763 13.250 1.00 36.44 85 SER A O 1
ATOM 663 N N . LEU A 1 86 ? -10.211 -18.725 13.364 1.00 39.22 86 LEU A N 1
ATOM 664 C CA . LEU A 1 86 ? -9.961 -20.158 13.142 1.00 39.22 86 LEU A CA 1
ATOM 665 C C . LEU A 1 86 ? -10.677 -21.070 14.163 1.00 39.22 86 LEU A C 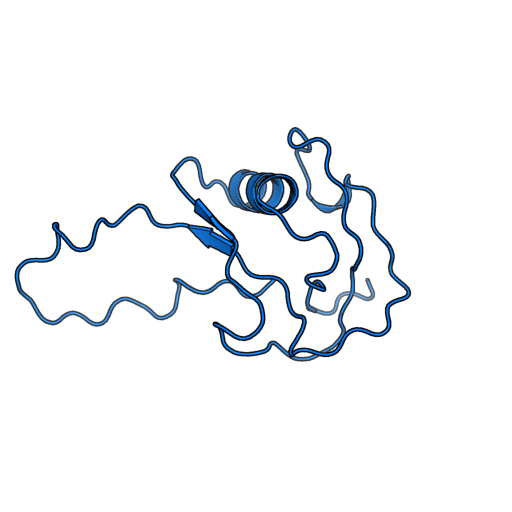1
ATOM 667 O O . LEU A 1 86 ? -10.651 -22.287 14.023 1.00 39.22 86 LEU A O 1
ATOM 671 N N . SER A 1 87 ? -11.361 -20.505 15.165 1.00 33.94 87 SER A N 1
ATOM 672 C CA . SER A 1 87 ? -12.284 -21.217 16.053 1.00 33.94 87 SER A CA 1
ATOM 673 C C . SER A 1 87 ? -13.652 -21.554 15.433 1.00 33.94 87 SER A C 1
ATOM 675 O O . SER A 1 87 ? -14.444 -22.203 16.108 1.00 33.94 87 SER A O 1
ATOM 677 N N . SER A 1 88 ? -13.967 -21.104 14.208 1.00 31.42 88 SER A N 1
ATOM 678 C CA . SER A 1 88 ? -15.329 -21.202 13.632 1.00 31.42 88 SER A CA 1
ATOM 679 C C . SER A 1 88 ? -15.476 -22.162 12.443 1.00 31.42 88 SER A C 1
ATOM 681 O O . SER A 1 88 ? -16.572 -22.272 11.904 1.00 31.42 88 SER A O 1
ATOM 683 N N . ILE A 1 89 ? -14.422 -22.874 12.029 1.00 35.25 89 ILE A N 1
ATOM 684 C CA . ILE A 1 89 ? -14.522 -23.886 10.963 1.00 35.25 89 ILE A CA 1
ATOM 685 C C . ILE A 1 89 ? -14.407 -25.280 11.591 1.00 35.25 89 ILE A C 1
ATOM 687 O O . ILE A 1 89 ? -13.352 -25.911 11.583 1.00 35.25 89 ILE A O 1
ATOM 691 N N . GLU A 1 90 ? -15.515 -25.770 12.151 1.00 32.00 90 GLU A N 1
ATOM 692 C CA . GLU A 1 90 ? -15.746 -27.213 12.204 1.00 32.00 90 GLU A CA 1
ATOM 693 C C . GLU A 1 90 ? -16.206 -27.686 10.818 1.00 32.00 90 GLU A C 1
ATOM 695 O O . GLU A 1 90 ? -17.167 -27.158 10.273 1.00 32.00 90 GLU A O 1
ATOM 700 N N . LYS A 1 91 ? -15.516 -28.719 10.314 1.00 36.44 91 LYS A N 1
ATOM 701 C CA . LYS A 1 91 ? -15.998 -29.761 9.390 1.00 36.44 91 LYS A CA 1
ATOM 702 C C . LYS A 1 91 ? -16.716 -29.289 8.122 1.00 36.44 91 LYS A C 1
ATOM 704 O O . LYS A 1 91 ? -17.912 -29.058 8.136 1.00 36.44 91 LYS A O 1
ATOM 709 N N . ASP A 1 92 ? -15.981 -29.272 7.010 1.00 33.44 92 ASP A N 1
ATOM 710 C CA . ASP A 1 92 ? -16.329 -30.067 5.812 1.00 33.44 92 ASP A CA 1
ATOM 711 C C . ASP A 1 92 ? -15.518 -29.639 4.583 1.00 33.44 92 ASP A C 1
ATOM 713 O O . ASP A 1 92 ? -16.074 -29.277 3.558 1.00 33.44 92 ASP A O 1
ATOM 717 N N . GLY A 1 93 ? -14.184 -29.725 4.657 1.00 36.50 93 GLY A N 1
ATOM 718 C CA . GLY A 1 93 ? -13.346 -30.062 3.494 1.00 36.50 93 GLY A CA 1
ATOM 719 C C . GLY A 1 93 ? -13.511 -29.264 2.189 1.00 36.50 93 GLY A C 1
ATOM 720 O O . GLY A 1 93 ? -13.084 -29.754 1.146 1.00 36.50 93 GLY A O 1
ATOM 721 N N . THR A 1 94 ? -14.094 -28.069 2.201 1.00 31.48 94 THR A N 1
ATOM 722 C CA . THR A 1 94 ? -14.199 -27.214 1.021 1.00 31.48 94 THR A CA 1
ATOM 723 C C . THR A 1 94 ? -13.009 -26.275 1.003 1.00 31.48 94 THR A C 1
ATOM 725 O O . THR A 1 94 ? -12.863 -25.429 1.883 1.00 31.48 94 THR A O 1
ATOM 728 N N . TYR A 1 95 ? -12.150 -26.470 0.003 1.00 32.81 95 TYR A N 1
ATOM 729 C CA . TYR A 1 95 ? -11.092 -25.545 -0.387 1.00 32.81 95 TYR A CA 1
ATOM 730 C C . TYR A 1 95 ? -11.620 -24.107 -0.337 1.00 32.81 95 TYR A C 1
ATOM 732 O O . TYR A 1 95 ? -12.575 -23.779 -1.043 1.00 32.81 95 TYR A O 1
ATOM 740 N N . LEU A 1 96 ? -11.023 -23.275 0.517 1.00 36.06 96 LEU A N 1
ATOM 741 C CA . LEU A 1 96 ? -11.278 -21.844 0.483 1.00 36.06 96 LEU A CA 1
ATOM 742 C C . LEU A 1 96 ? -10.558 -21.303 -0.745 1.00 36.06 96 LEU A C 1
ATOM 744 O O . LEU A 1 96 ? -9.337 -21.368 -0.841 1.00 36.06 96 LEU A O 1
ATOM 748 N N . ASP A 1 97 ? -11.392 -20.889 -1.689 1.00 36.66 97 ASP A N 1
ATOM 749 C CA . ASP A 1 97 ? -11.122 -20.036 -2.832 1.00 36.66 97 ASP A CA 1
ATOM 750 C C . ASP A 1 97 ? -9.836 -19.201 -2.681 1.00 36.66 97 ASP A C 1
ATOM 752 O O . ASP A 1 97 ? -9.683 -18.452 -1.713 1.00 36.66 97 ASP A O 1
ATOM 756 N N . ASP A 1 98 ? -8.938 -19.299 -3.666 1.00 38.72 98 ASP A N 1
ATOM 757 C CA . ASP A 1 98 ? -7.672 -18.551 -3.778 1.00 38.72 98 ASP A CA 1
ATOM 758 C C . ASP A 1 98 ? -7.872 -17.012 -3.851 1.00 38.72 98 ASP A C 1
ATOM 760 O O . ASP A 1 98 ? -6.924 -16.255 -4.058 1.00 38.72 98 ASP A O 1
ATOM 764 N N . SER A 1 99 ? -9.097 -16.524 -3.646 1.00 36.69 99 SER A N 1
ATOM 765 C CA . SER A 1 99 ? -9.497 -15.114 -3.631 1.00 36.69 99 SER A CA 1
ATOM 766 C C . SER A 1 99 ? -9.110 -14.339 -2.360 1.00 36.69 99 SER A C 1
ATOM 768 O O . SER A 1 99 ? -9.432 -13.159 -2.261 1.00 36.69 99 SER A O 1
ATOM 770 N N . LEU A 1 100 ? -8.424 -14.952 -1.387 1.00 44.88 100 LEU A N 1
ATOM 771 C CA . LEU A 1 100 ? -8.064 -14.307 -0.107 1.00 44.88 100 LEU A CA 1
ATOM 772 C C . LEU A 1 100 ? -6.686 -13.619 -0.088 1.00 44.88 100 LEU A C 1
ATOM 774 O O . LEU A 1 100 ? -6.271 -13.100 0.944 1.00 44.88 100 LEU A O 1
ATOM 778 N N . PHE A 1 101 ? -5.979 -13.562 -1.218 1.00 40.94 101 PHE A N 1
ATOM 779 C CA . PHE A 1 101 ? -4.722 -12.820 -1.333 1.00 40.94 101 PHE A CA 1
ATOM 780 C C . PHE A 1 101 ? -4.827 -11.818 -2.473 1.00 40.94 101 PHE A C 1
ATOM 782 O O . PHE A 1 101 ? -4.530 -12.131 -3.624 1.00 40.94 101 PHE A O 1
ATOM 789 N N . THR A 1 102 ? -5.252 -10.594 -2.176 1.00 39.22 102 THR A N 1
ATOM 790 C CA . THR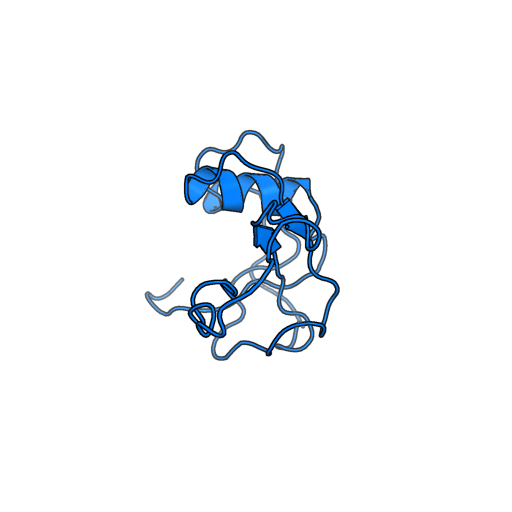 A 1 102 ? -5.065 -9.507 -3.136 1.00 39.22 102 THR A CA 1
ATOM 791 C C . THR A 1 102 ? -3.664 -8.946 -2.930 1.00 39.22 102 THR A C 1
ATOM 793 O O . THR A 1 102 ? -3.435 -8.114 -2.056 1.00 39.22 102 THR A O 1
ATOM 796 N N . THR A 1 103 ? -2.710 -9.439 -3.718 1.00 34.78 103 THR A N 1
ATOM 797 C CA . THR A 1 103 ? -1.493 -8.680 -4.016 1.00 34.78 103 THR A CA 1
ATOM 798 C C . THR A 1 103 ? -1.951 -7.436 -4.775 1.00 34.78 103 THR A C 1
ATOM 800 O O . THR A 1 103 ? -2.621 -7.574 -5.802 1.00 34.78 103 THR A O 1
ATOM 803 N N . LEU A 1 104 ? -1.691 -6.243 -4.239 1.00 45.66 104 LEU A N 1
ATOM 804 C CA . LEU A 1 104 ? -1.844 -5.009 -5.014 1.00 45.66 104 LEU A CA 1
ATOM 805 C C . LEU A 1 104 ? -0.736 -4.953 -6.056 1.00 45.66 104 LEU A C 1
ATOM 807 O O . LEU A 1 104 ? 0.408 -5.290 -5.673 1.00 45.66 104 LEU A O 1
#

pLDDT: mean 77.85, std 21.98, range [31.42, 97.31]

Secondary structure (DSSP, 8-state):
--S---EEB-TT--HHHHHHHHHHTT--S-EEEEPTTSS----S-EEEEEEE--S--SSGGGSEEES-----GGGB-EEEE----TTS--S------GGG----

Organism: Holothuria leucospilota (NCBI:txid206669)

Sequence (104 aa):
MDGYWGTICDENWNTTEAGVVCRQLGFDGEFRVLPTGTFKEGSGPIHLSQVYCNGNETNFLECKYETNNNCHHRNDAGVDYGGLSLSSIEKDGTYLDDSLFTTL

Radius of gyration: 14.79 Å; chains: 1; bounding box: 31×41×34 Å

InterPro domains:
  IPR001190 SRCR domain [PF00530] (2-79)
  IPR001190 SRCR domain [PR00258] (3-14)
  IPR001190 SRCR domain [PR00258] (18-28)
  IPR001190 SRCR domain [PR00258] (49-63)
  IPR001190 SRCR domain [PS50287] (1-82)
  IPR001190 SRCR domain [SM00202] (1-80)
  IPR036772 SRCR-like domain superfamily [G3DSA:3.10.250.10] (1-83)
  IPR036772 SRCR-like domain superfamily [SSF56487] (2-79)